Protein AF-A0AAU7D2P9-F1 (afdb_monomer)

Solvent-accessible surface area (backbone atoms only — not comparable to full-atom values): 4982 Å² total; per-residue (Å²): 108,49,70,75,88,80,38,42,37,40,37,65,53,75,46,71,56,97,86,46,77,44,84,44,40,36,41,35,38,44,51,74,47,96,85,40,35,31,42,35,46,38,42,32,76,90,76,50,72,48,64,34,42,34,36,52,39,80,93,65,43,31,34,46,35,42,36,76,54,96,96,43,79,48,75,53,73,51,71,66,85,77,77,85,128

Radius of gyration: 13.14 Å; Cα contacts (8 Å, |Δi|>4): 155; chains: 1; bounding box: 35×26×29 Å

Foldseek 3Di:
DDDPVPFKDWDWDWDADPNDIDIWTWIWGKDADPQQKIWIWIAIDVGDIFIKIWGQDPPNQKIWIWGDDDVDIDIDMDGDPDDDD

Nearest PDB structures (foldseek):
  3wje-assembly1_A  TM=5.920E-01  e=1.793E+00  Arabidopsis thaliana
  3wjc-assembly1_B  TM=5.523E-01  e=5.105E+00  Arabidopsis thaliana
  2a13-assembly1_A  TM=4.063E-01  e=2.454E+00  Arabidopsis thaliana

Structure (mmCIF, N/CA/C/O backbone):
data_AF-A0AAU7D2P9-F1
#
_entry.id   AF-A0AAU7D2P9-F1
#
loop_
_atom_site.group_PDB
_atom_site.id
_atom_site.type_symbol
_atom_site.label_atom_id
_atom_site.label_alt_id
_atom_site.label_comp_id
_atom_site.label_asym_id
_atom_site.label_entity_id
_atom_site.label_seq_id
_atom_si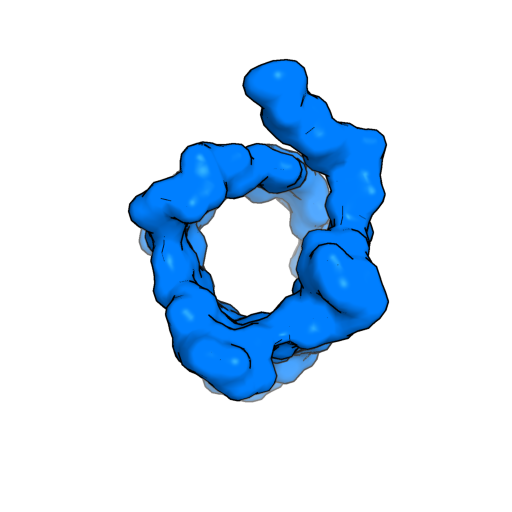te.pdbx_PDB_ins_code
_atom_site.Cartn_x
_atom_site.Cartn_y
_atom_site.Cartn_z
_atom_site.occupancy
_atom_site.B_iso_or_equiv
_atom_site.auth_seq_id
_atom_site.auth_comp_id
_atom_site.auth_asym_id
_atom_site.auth_atom_id
_atom_site.pdbx_PDB_model_num
ATOM 1 N N . MET A 1 1 ? -1.548 8.535 3.737 1.00 89.25 1 MET A N 1
ATOM 2 C CA . MET A 1 1 ? -2.670 8.099 2.881 1.00 89.25 1 MET A CA 1
ATOM 3 C C . MET A 1 1 ? -3.946 8.108 3.702 1.00 89.25 1 MET A C 1
ATOM 5 O O . MET A 1 1 ? -3.861 7.914 4.911 1.00 89.25 1 MET A O 1
ATOM 9 N N . THR A 1 2 ? -5.088 8.313 3.058 1.00 93.69 2 THR A N 1
ATOM 10 C CA . THR A 1 2 ? -6.412 8.351 3.681 1.00 93.69 2 THR A CA 1
ATOM 11 C C . THR A 1 2 ? -7.352 7.461 2.880 1.00 93.69 2 THR A C 1
ATOM 13 O O . THR A 1 2 ? -7.381 7.550 1.656 1.00 93.69 2 THR A O 1
ATOM 16 N N . SER A 1 3 ? -8.107 6.613 3.575 1.00 92.56 3 SER A N 1
ATOM 17 C CA . SER A 1 3 ? -9.207 5.829 3.008 1.00 92.56 3 SER A CA 1
ATOM 18 C C . SER A 1 3 ? -10.543 6.481 3.364 1.00 92.56 3 SER A C 1
ATOM 20 O O . SER A 1 3 ? -10.684 7.070 4.440 1.00 92.56 3 SER A O 1
ATOM 22 N N . ASP A 1 4 ? -11.525 6.378 2.472 1.00 93.25 4 ASP A N 1
ATOM 23 C CA . ASP A 1 4 ? -12.905 6.779 2.744 1.00 93.25 4 ASP A CA 1
ATOM 24 C C . ASP A 1 4 ? -13.760 5.671 3.389 1.00 93.25 4 ASP A C 1
ATOM 26 O O . ASP A 1 4 ? -14.917 5.919 3.728 1.00 93.25 4 ASP A O 1
ATOM 30 N N . GLY A 1 5 ? -13.206 4.467 3.569 1.00 90.69 5 GLY A N 1
ATOM 31 C CA . GLY A 1 5 ? -13.907 3.292 4.093 1.00 90.69 5 GLY A CA 1
ATOM 32 C C . GLY A 1 5 ? -14.879 2.637 3.105 1.00 90.69 5 GLY A C 1
ATOM 33 O O . GLY A 1 5 ? -15.474 1.618 3.437 1.00 90.69 5 GLY A O 1
ATOM 34 N N . SER A 1 6 ? -15.028 3.193 1.903 1.00 94.44 6 SER A N 1
ATOM 35 C CA . SER A 1 6 ? -15.971 2.764 0.860 1.00 94.44 6 SER A CA 1
ATOM 36 C C . SER A 1 6 ? -15.261 2.308 -0.419 1.00 94.44 6 SER A C 1
ATOM 38 O O . SER A 1 6 ? -15.898 2.149 -1.458 1.00 94.44 6 SER A O 1
ATOM 40 N N . GLY A 1 7 ? -13.948 2.080 -0.342 1.00 95.88 7 GLY A N 1
ATOM 41 C CA . GLY A 1 7 ? -13.145 1.553 -1.441 1.00 95.88 7 GLY A CA 1
ATOM 42 C C . GLY A 1 7 ? -12.338 2.599 -2.202 1.00 95.88 7 GLY A C 1
ATOM 43 O O . GLY A 1 7 ? -11.735 2.236 -3.204 1.00 95.88 7 GLY A O 1
ATOM 44 N N . ASN A 1 8 ? -12.269 3.857 -1.749 1.00 97.38 8 ASN A N 1
ATOM 45 C CA . ASN A 1 8 ? -11.391 4.869 -2.344 1.00 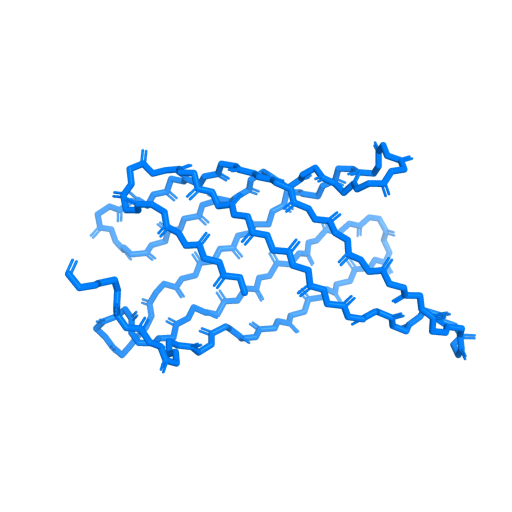97.38 8 ASN A CA 1
ATOM 46 C C . ASN A 1 8 ? -10.257 5.263 -1.393 1.00 97.38 8 ASN A C 1
ATOM 48 O O . ASN A 1 8 ? -10.425 5.355 -0.174 1.00 97.38 8 ASN A O 1
ATOM 52 N N . ILE A 1 9 ? -9.092 5.542 -1.975 1.00 95.81 9 ILE A N 1
ATOM 53 C CA . ILE A 1 9 ? -7.895 5.993 -1.263 1.00 95.81 9 ILE A CA 1
ATOM 54 C C . ILE A 1 9 ? -7.238 7.168 -1.971 1.00 95.81 9 ILE A C 1
ATOM 56 O O . ILE A 1 9 ? -7.202 7.255 -3.198 1.00 95.81 9 ILE A O 1
ATOM 60 N N . THR A 1 10 ? -6.670 8.069 -1.177 1.00 96.00 10 THR A N 1
ATOM 61 C CA . THR A 1 10 ? -5.807 9.152 -1.654 1.00 96.00 10 THR A CA 1
ATOM 62 C C . THR A 1 10 ? -4.546 9.227 -0.806 1.00 96.00 10 THR A C 1
ATOM 64 O O . THR A 1 10 ? -4.528 8.875 0.380 1.00 96.00 10 THR A O 1
ATOM 67 N N . GLY A 1 11 ? -3.446 9.671 -1.399 1.00 94.38 11 GLY A N 1
ATOM 68 C CA . GLY A 1 11 ? -2.189 9.753 -0.683 1.00 94.38 11 GLY A CA 1
ATOM 69 C C . GLY A 1 11 ? -1.151 10.617 -1.367 1.00 94.38 11 GLY A C 1
ATOM 70 O O . GLY A 1 11 ? -1.194 10.881 -2.564 1.00 94.38 11 GLY A O 1
ATOM 71 N N . SER A 1 12 ? -0.192 11.044 -0.560 1.00 94.62 12 SER A N 1
ATOM 72 C CA . SER A 1 12 ? 1.042 11.655 -1.014 1.00 94.62 12 SER A CA 1
ATOM 73 C C . SER A 1 12 ? 2.191 11.180 -0.133 1.00 94.62 12 SER A C 1
ATOM 75 O O . SER A 1 12 ? 1.982 10.828 1.032 1.00 94.62 12 SER A O 1
ATOM 77 N N . GLY A 1 13 ? 3.400 11.179 -0.673 1.00 91.06 13 GLY A N 1
ATOM 78 C CA . GLY A 1 13 ? 4.604 10.748 0.018 1.00 91.06 13 GLY A CA 1
ATOM 79 C C . GLY A 1 13 ? 5.856 11.081 -0.778 1.00 91.06 13 GLY A C 1
ATOM 80 O O . GLY A 1 13 ? 5.809 11.836 -1.746 1.00 91.06 13 GLY A O 1
ATOM 81 N N . LYS A 1 14 ? 6.978 10.502 -0.360 1.00 91.50 14 LYS A N 1
ATOM 82 C CA . LYS A 1 14 ? 8.240 10.553 -1.096 1.00 91.50 14 LYS A CA 1
ATOM 83 C C . LYS A 1 14 ? 8.666 9.138 -1.450 1.00 91.50 14 LYS A C 1
ATOM 85 O O . LYS A 1 14 ? 8.502 8.236 -0.633 1.00 91.50 14 LYS A O 1
ATOM 90 N N . GLN A 1 15 ? 9.232 8.969 -2.635 1.00 86.06 15 GLN A N 1
ATOM 91 C CA . GLN A 1 15 ? 9.808 7.711 -3.090 1.00 86.06 15 GLN A CA 1
ATOM 92 C C . GLN A 1 15 ? 11.253 7.944 -3.515 1.00 86.06 15 GLN A C 1
ATOM 94 O O . GLN A 1 15 ? 11.554 8.952 -4.155 1.00 86.06 15 GLN A O 1
ATOM 99 N N . THR A 1 16 ? 12.131 6.999 -3.185 1.00 85.69 16 THR A N 1
ATOM 100 C CA . THR A 1 16 ? 13.522 7.017 -3.636 1.00 85.69 16 THR A CA 1
ATOM 101 C C . THR A 1 16 ? 13.783 5.821 -4.536 1.00 85.69 16 THR A C 1
ATOM 103 O O . THR A 1 16 ? 13.727 4.686 -4.073 1.00 85.69 16 THR A O 1
ATOM 106 N N . VAL A 1 17 ? 14.108 6.068 -5.805 1.00 81.06 17 VAL A N 1
ATOM 107 C CA . VAL A 1 17 ? 14.435 5.022 -6.787 1.00 81.06 17 VAL A CA 1
ATOM 108 C C . VAL A 1 17 ? 15.819 5.309 -7.354 1.00 81.06 17 VAL A C 1
ATOM 110 O O . VAL A 1 17 ? 16.092 6.421 -7.800 1.00 81.06 17 VAL A O 1
ATOM 113 N N . GLY A 1 18 ? 16.735 4.338 -7.284 1.00 84.75 18 GLY A N 1
ATOM 114 C CA . GLY A 1 18 ? 18.110 4.519 -7.775 1.00 84.75 18 GLY A CA 1
ATOM 115 C C . GLY A 1 18 ? 18.859 5.698 -7.131 1.00 84.75 18 GLY A C 1
ATOM 116 O O . GLY A 1 18 ? 19.693 6.324 -7.777 1.00 84.75 18 GLY A O 1
ATOM 117 N N . GLY A 1 19 ? 18.526 6.051 -5.882 1.00 90.44 19 GLY A N 1
ATOM 118 C CA . GLY A 1 19 ? 19.103 7.196 -5.165 1.00 90.44 19 GLY A CA 1
ATOM 119 C C . GLY A 1 19 ? 18.471 8.558 -5.484 1.00 90.44 19 GLY A C 1
ATOM 120 O O . GLY A 1 19 ? 18.859 9.551 -4.875 1.00 90.44 19 GLY A O 1
ATOM 121 N N . GLN A 1 20 ? 17.492 8.624 -6.390 1.00 90.50 20 GLN A N 1
ATOM 122 C CA . GLN A 1 20 ? 16.744 9.848 -6.690 1.00 90.50 20 GLN A CA 1
ATOM 123 C C . GLN A 1 20 ? 15.451 9.901 -5.880 1.00 90.50 20 GLN A C 1
ATOM 125 O O . GLN A 1 20 ? 14.638 8.982 -5.962 1.00 90.50 20 GLN A O 1
ATOM 130 N N . VAL A 1 21 ? 15.263 10.978 -5.112 1.00 92.12 21 VAL A N 1
ATOM 131 C CA . VAL A 1 21 ? 14.053 11.228 -4.314 1.00 92.12 21 VAL A CA 1
ATOM 132 C C . VAL A 1 21 ? 13.044 12.012 -5.149 1.00 92.12 21 VAL A C 1
A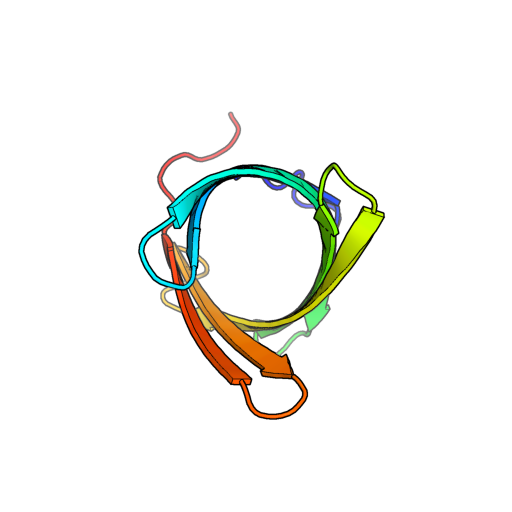TOM 134 O O . VAL A 1 21 ? 13.386 13.038 -5.730 1.00 92.12 21 VAL A O 1
ATOM 137 N N . SER A 1 22 ? 11.793 11.569 -5.161 1.00 89.50 22 SER A N 1
ATOM 138 C CA . SER A 1 22 ? 10.677 12.236 -5.836 1.00 89.50 22 SER A CA 1
ATOM 139 C C . SER A 1 22 ? 9.458 12.322 -4.922 1.00 89.50 22 SER A C 1
ATOM 141 O O . SER A 1 22 ? 9.294 11.502 -4.015 1.00 89.50 22 SER A O 1
ATOM 143 N N . ASP A 1 23 ? 8.615 13.332 -5.136 1.00 91.94 23 ASP A N 1
ATOM 144 C CA . ASP A 1 23 ? 7.292 13.386 -4.520 1.00 91.94 23 ASP A CA 1
ATOM 145 C C . ASP A 1 23 ? 6.336 12.476 -5.293 1.00 91.94 23 ASP A C 1
ATOM 147 O O . ASP A 1 23 ? 6.226 12.557 -6.515 1.00 91.94 23 ASP A O 1
ATOM 151 N N . ALA A 1 24 ? 5.620 11.632 -4.561 1.00 90.94 24 ALA A N 1
ATOM 152 C CA . ALA A 1 24 ? 4.585 10.765 -5.090 1.00 90.94 24 ALA A CA 1
ATOM 153 C C . ALA A 1 24 ? 3.231 11.275 -4.604 1.00 90.94 24 ALA A C 1
ATOM 155 O O . ALA A 1 24 ? 3.034 11.502 -3.413 1.00 90.94 24 ALA A O 1
ATOM 156 N N . GLN A 1 25 ? 2.286 11.444 -5.518 1.00 95.25 25 GLN A N 1
ATOM 157 C CA . GLN A 1 25 ? 0.880 11.684 -5.207 1.00 95.25 25 GLN A CA 1
ATOM 158 C C . GLN A 1 25 ? 0.069 10.638 -5.947 1.00 95.25 25 GLN A C 1
ATOM 160 O O . GLN A 1 25 ? 0.397 10.322 -7.089 1.00 95.25 25 GLN A O 1
ATOM 165 N N . PHE A 1 26 ? -0.957 10.094 -5.304 1.00 95.06 26 PHE A N 1
ATOM 166 C CA . PHE A 1 26 ? -1.794 9.074 -5.907 1.00 95.06 26 PHE A CA 1
ATOM 167 C C . PHE A 1 26 ? -3.237 9.135 -5.418 1.00 95.06 26 PHE A C 1
ATOM 169 O O . PHE A 1 26 ? -3.538 9.530 -4.286 1.00 95.06 26 PHE A O 1
ATOM 176 N N . THR A 1 27 ? -4.127 8.681 -6.286 1.00 97.62 27 THR A N 1
ATOM 177 C CA . THR A 1 27 ? -5.483 8.258 -5.944 1.00 97.62 27 THR A CA 1
ATOM 178 C C . THR A 1 27 ? -5.623 6.781 -6.275 1.00 97.62 27 THR A C 1
ATOM 180 O O . THR A 1 27 ? -4.777 6.207 -6.959 1.00 97.62 27 THR A O 1
ATOM 183 N N . GLY A 1 28 ? -6.664 6.134 -5.776 1.00 96.94 28 GLY A N 1
ATOM 184 C CA . GLY A 1 28 ? -6.877 4.738 -6.097 1.00 96.94 28 GLY A CA 1
ATOM 185 C C . GLY A 1 28 ? -8.156 4.175 -5.531 1.00 96.94 28 GLY A C 1
ATOM 186 O O . GLY A 1 28 ? -8.891 4.842 -4.797 1.00 96.94 28 GLY A O 1
ATOM 187 N N . THR A 1 29 ? -8.378 2.914 -5.869 1.00 98.19 29 THR A N 1
ATOM 188 C CA . THR A 1 29 ? -9.462 2.110 -5.315 1.00 98.19 29 THR A CA 1
ATOM 189 C C . THR A 1 29 ? -8.907 0.880 -4.626 1.00 98.19 29 THR A C 1
ATOM 191 O O . THR A 1 29 ? -7.789 0.452 -4.914 1.00 98.19 29 THR A O 1
ATOM 194 N N . TYR A 1 30 ? -9.672 0.319 -3.700 1.00 97.12 30 TYR A N 1
ATOM 195 C CA . TYR A 1 30 ? -9.336 -0.942 -3.063 1.00 97.12 30 TYR A CA 1
ATOM 196 C C . TYR A 1 30 ? -10.577 -1.781 -2.788 1.00 97.12 30 TYR A C 1
ATOM 198 O O . TYR A 1 30 ? -11.678 -1.260 -2.608 1.00 97.12 30 TYR A O 1
ATOM 206 N N . GLN A 1 31 ? -10.372 -3.090 -2.708 1.00 97.88 31 GLN A N 1
ATOM 207 C CA . GLN A 1 31 ? -11.372 -4.054 -2.266 1.00 97.88 31 GLN A CA 1
ATOM 208 C C . GLN A 1 31 ? -10.773 -4.915 -1.159 1.00 97.88 31 GLN A C 1
ATOM 210 O O . GLN A 1 31 ? -9.595 -5.265 -1.212 1.00 97.88 31 GLN A O 1
ATOM 215 N N . ILE A 1 32 ? -11.585 -5.219 -0.148 1.00 96.88 32 ILE A N 1
ATOM 216 C CA . ILE A 1 32 ? -11.221 -6.104 0.960 1.00 96.88 32 ILE A CA 1
ATOM 217 C C . ILE A 1 32 ? -12.156 -7.306 0.912 1.00 96.88 32 ILE A C 1
ATOM 219 O O . ILE A 1 32 ? -13.379 -7.157 0.901 1.00 96.88 32 ILE A O 1
ATOM 223 N N . ASN A 1 33 ? -11.564 -8.488 0.901 1.00 97.38 33 ASN A N 1
ATOM 224 C CA . ASN A 1 33 ? -12.243 -9.765 1.002 1.00 97.38 33 ASN A CA 1
ATOM 225 C C . ASN A 1 33 ? -12.549 -10.098 2.471 1.00 97.38 33 ASN A C 1
ATOM 227 O O . ASN A 1 33 ? -11.954 -9.551 3.401 1.00 97.38 33 ASN A O 1
ATOM 231 N N . ALA A 1 34 ? -13.460 -11.047 2.695 1.00 96.62 34 ALA A N 1
ATOM 232 C CA . ALA A 1 34 ? -13.850 -11.472 4.043 1.00 96.62 34 ALA A CA 1
ATOM 233 C C . ALA A 1 34 ? -12.703 -12.113 4.852 1.00 96.62 34 ALA A C 1
ATOM 235 O O . ALA A 1 34 ? -12.773 -12.164 6.076 1.00 96.62 34 ALA A O 1
ATOM 236 N N . ASP A 1 35 ? -11.653 -12.584 4.180 1.00 96.56 35 ASP A N 1
ATOM 237 C CA . ASP A 1 35 ? -10.438 -13.137 4.786 1.00 96.56 35 ASP A CA 1
ATOM 238 C C . ASP A 1 35 ? -9.364 -12.070 5.074 1.00 96.56 35 ASP A C 1
ATOM 240 O O . ASP A 1 35 ? -8.205 -12.405 5.316 1.00 96.56 35 ASP A O 1
ATOM 244 N N . CYS A 1 36 ? -9.741 -10.786 5.041 1.00 97.50 36 CYS A N 1
ATOM 245 C CA . CYS A 1 36 ? -8.873 -9.626 5.252 1.00 97.50 36 CYS A CA 1
ATOM 246 C C . CYS A 1 36 ? -7.791 -9.413 4.181 1.00 97.50 36 CYS A C 1
ATOM 248 O O . CYS A 1 36 ? -6.995 -8.477 4.314 1.00 97.50 36 CYS A O 1
ATOM 250 N N . THR A 1 37 ? -7.757 -10.223 3.120 1.00 98.19 37 THR A N 1
ATOM 251 C CA . THR A 1 37 ? -6.937 -9.931 1.941 1.00 98.19 37 THR A CA 1
ATOM 252 C C . THR A 1 37 ? -7.595 -8.849 1.099 1.00 98.19 37 THR A C 1
ATOM 254 O O . THR A 1 37 ? -8.803 -8.623 1.169 1.00 98.19 37 THR A O 1
ATOM 257 N N . GLY A 1 38 ? -6.812 -8.164 0.283 1.00 97.31 38 GLY A N 1
ATOM 258 C CA . GLY A 1 38 ? -7.349 -7.167 -0.615 1.00 97.31 38 GLY A CA 1
ATOM 259 C C . GLY A 1 38 ? -6.407 -6.820 -1.744 1.00 97.31 38 GLY A C 1
ATOM 260 O O . GLY A 1 38 ? -5.231 -7.191 -1.760 1.00 97.31 38 GLY A O 1
ATOM 261 N N . THR A 1 39 ? -6.959 -6.083 -2.692 1.00 97.62 39 THR A N 1
ATOM 262 C CA . THR A 1 39 ? -6.226 -5.508 -3.813 1.00 97.62 39 THR A CA 1
ATOM 263 C C . THR A 1 39 ? -6.437 -4.008 -3.828 1.00 97.62 39 THR A C 1
ATOM 265 O O . THR A 1 39 ? -7.494 -3.512 -3.425 1.00 97.62 39 THR A O 1
ATOM 268 N N . THR A 1 40 ? -5.428 -3.270 -4.281 1.00 97.00 40 THR A N 1
ATOM 269 C CA . THR A 1 40 ? -5.585 -1.849 -4.591 1.00 97.00 40 THR A CA 1
ATOM 270 C C . THR A 1 40 ? -5.104 -1.560 -5.999 1.00 97.00 40 THR A C 1
ATOM 272 O O . THR A 1 40 ? -4.131 -2.162 -6.445 1.00 97.00 40 THR A O 1
ATOM 275 N N . HIS A 1 41 ? -5.764 -0.602 -6.638 1.00 96.81 41 HIS A N 1
ATOM 276 C CA . HIS A 1 41 ? -5.385 -0.027 -7.918 1.00 96.81 41 HIS A CA 1
ATOM 277 C C . HIS A 1 41 ? -4.998 1.430 -7.679 1.00 96.81 41 HIS A C 1
ATOM 279 O O . HIS A 1 41 ? -5.867 2.257 -7.379 1.00 96.81 41 HIS A O 1
ATOM 285 N N . LEU A 1 42 ? -3.706 1.741 -7.768 1.00 94.88 42 LEU A N 1
ATOM 286 C CA . LEU A 1 42 ? -3.168 3.081 -7.551 1.00 94.88 42 LEU A CA 1
ATOM 287 C C . LEU A 1 42 ? -2.865 3.769 -8.875 1.00 94.88 42 LEU A C 1
ATOM 289 O O . LEU A 1 42 ? -2.221 3.204 -9.756 1.00 94.88 42 LEU A O 1
ATOM 293 N N . GLN A 1 43 ? -3.261 5.031 -8.971 1.00 96.25 43 GLN A N 1
ATOM 294 C CA . GLN A 1 43 ? -2.921 5.937 -10.051 1.00 96.25 43 GLN A CA 1
ATOM 295 C C . GLN A 1 43 ? -2.054 7.060 -9.489 1.00 96.25 43 GLN A C 1
ATOM 297 O O . GLN A 1 43 ? -2.536 7.925 -8.755 1.00 96.25 43 GLN A O 1
ATOM 302 N N . PHE A 1 44 ? -0.777 7.062 -9.855 1.00 92.50 44 PHE A N 1
ATOM 303 C CA . PHE A 1 44 ? 0.157 8.112 -9.477 1.00 92.50 44 PHE A CA 1
ATOM 304 C C . PHE A 1 44 ? 0.090 9.292 -10.448 1.00 92.50 44 PHE A C 1
ATOM 306 O O . PHE A 1 44 ? -0.127 9.134 -11.657 1.00 92.50 44 PHE A O 1
ATOM 313 N N . THR A 1 45 ? 0.339 10.490 -9.926 1.00 88.44 45 THR A N 1
ATOM 314 C CA . THR A 1 45 ? 0.584 11.683 -10.737 1.00 88.44 45 THR A CA 1
ATOM 315 C C . THR A 1 45 ? 1.750 11.411 -11.691 1.00 88.44 45 THR A C 1
ATOM 317 O O . THR A 1 45 ? 2.802 10.939 -11.273 1.00 88.44 45 THR A O 1
ATOM 320 N N . GLY A 1 46 ? 1.555 11.684 -12.984 1.00 85.19 46 GLY A N 1
ATOM 321 C CA . GLY A 1 46 ? 2.496 11.294 -14.044 1.00 85.19 46 GLY A CA 1
ATOM 322 C C . GLY A 1 46 ? 2.071 10.055 -14.843 1.00 85.19 46 GLY A C 1
ATOM 323 O O . GLY A 1 46 ? 2.755 9.694 -15.794 1.00 85.19 46 GLY A O 1
ATOM 324 N N . GLY A 1 47 ? 0.931 9.438 -14.508 1.00 86.81 47 GLY A N 1
ATOM 325 C CA . GLY A 1 47 ? 0.289 8.397 -15.323 1.00 86.81 47 GLY A CA 1
ATOM 326 C C . GLY A 1 47 ? 0.709 6.963 -14.995 1.00 86.81 47 GLY A C 1
ATOM 327 O O . GLY A 1 47 ? 0.190 6.029 -15.598 1.00 86.81 47 GLY A O 1
ATOM 328 N N . VAL A 1 48 ? 1.599 6.772 -14.018 1.00 88.19 48 VAL A N 1
ATOM 329 C CA . VAL A 1 48 ? 2.015 5.442 -13.553 1.00 88.19 48 VAL A CA 1
ATOM 330 C C . VAL A 1 48 ? 0.874 4.777 -12.785 1.00 88.19 48 VAL A C 1
ATOM 332 O O . VAL A 1 48 ? 0.234 5.412 -11.943 1.00 88.19 48 VAL A O 1
ATOM 335 N N . GLN A 1 49 ? 0.634 3.500 -13.075 1.00 92.31 49 GLN A N 1
ATOM 336 C CA . GLN A 1 49 ? -0.332 2.654 -12.379 1.00 92.31 49 GLN A CA 1
ATOM 337 C C . GLN A 1 49 ? 0.389 1.560 -11.596 1.00 92.31 49 GLN A C 1
ATOM 339 O O . GLN A 1 49 ? 1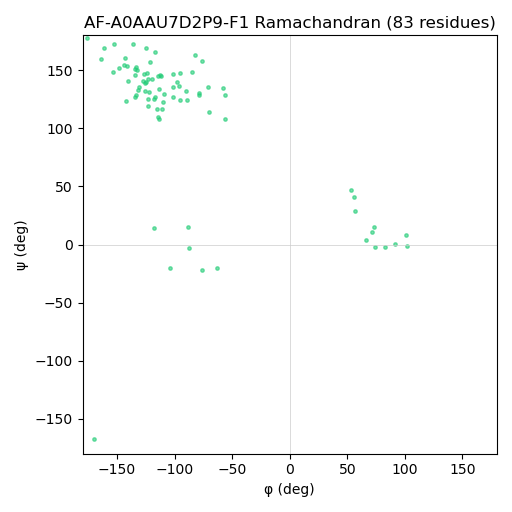.430 1.069 -12.035 1.00 92.31 49 GLN A O 1
ATOM 344 N N . SER A 1 50 ? -0.157 1.190 -10.441 1.00 91.12 50 SER A N 1
ATOM 345 C CA . SER A 1 50 ? 0.364 0.098 -9.622 1.00 91.12 50 SER A CA 1
ATOM 346 C C . SER A 1 50 ? -0.782 -0.680 -8.998 1.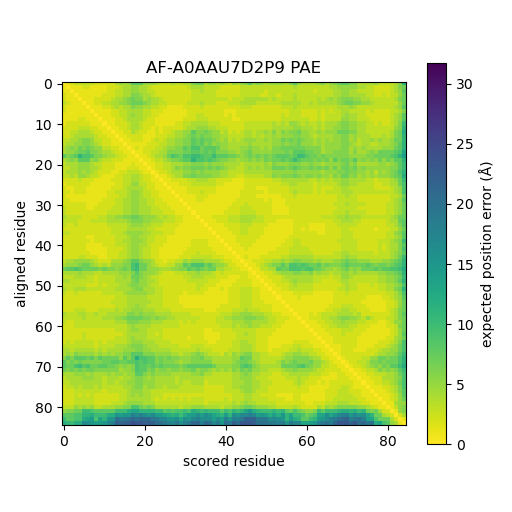00 91.12 50 SER A C 1
ATOM 348 O O . SER A 1 50 ? -1.606 -0.113 -8.276 1.00 91.12 50 SER A O 1
ATOM 350 N N . ASP A 1 51 ? -0.788 -1.979 -9.269 1.00 94.56 51 ASP A N 1
ATOM 351 C CA . ASP A 1 51 ? -1.687 -2.933 -8.643 1.00 94.56 51 ASP A CA 1
ATOM 352 C C . ASP A 1 51 ? -0.915 -3.676 -7.563 1.00 94.56 51 ASP A C 1
ATOM 354 O O . ASP A 1 51 ? 0.159 -4.221 -7.818 1.00 94.56 51 ASP A O 1
ATOM 358 N N . LEU A 1 52 ? -1.448 -3.687 -6.348 1.00 94.75 52 LEU A N 1
ATOM 359 C CA . LEU A 1 52 ? -0.799 -4.332 -5.210 1.00 94.75 52 LEU A CA 1
ATOM 360 C C . LEU A 1 52 ? -1.790 -5.166 -4.415 1.00 94.75 52 LEU A C 1
ATOM 362 O O . LEU A 1 52 ? -2.987 -4.867 -4.350 1.00 94.75 52 LEU A O 1
ATOM 366 N N . PHE A 1 53 ? -1.254 -6.203 -3.788 1.00 97.31 53 PHE A N 1
ATOM 367 C CA . PHE A 1 53 ? -1.960 -7.047 -2.844 1.00 97.31 53 PHE A CA 1
ATOM 368 C C . PHE A 1 53 ? -1.680 -6.558 -1.433 1.00 97.31 53 PHE A C 1
ATOM 370 O O . PHE A 1 53 ? -0.587 -6.077 -1.129 1.00 97.31 53 PHE A O 1
ATOM 377 N N . PHE A 1 54 ? -2.652 -6.714 -0.546 1.00 97.44 54 PHE A N 1
ATOM 378 C CA . PHE A 1 54 ? -2.431 -6.482 0.869 1.00 97.44 54 PHE A CA 1
ATOM 379 C C . PHE A 1 54 ? -3.207 -7.462 1.739 1.00 97.44 54 PHE A C 1
ATOM 381 O O . PHE A 1 54 ? -4.187 -8.070 1.313 1.00 97.44 54 PHE A O 1
ATOM 388 N N . VAL A 1 55 ? -2.769 -7.582 2.987 1.00 98.19 55 VAL A N 1
ATOM 389 C CA . VAL A 1 55 ? -3.521 -8.226 4.061 1.00 98.19 55 VAL A CA 1
ATOM 390 C C . VAL A 1 55 ? -3.636 -7.261 5.231 1.00 98.19 55 VAL A C 1
ATOM 392 O O . VAL A 1 55 ? -2.650 -6.643 5.643 1.00 98.19 55 VAL A O 1
ATOM 395 N N . LEU A 1 56 ? -4.850 -7.110 5.757 1.00 97.12 56 LEU A N 1
ATOM 396 C CA . LEU A 1 56 ? -5.071 -6.394 7.006 1.00 97.12 56 LEU A CA 1
ATOM 397 C C . LEU A 1 56 ? -4.725 -7.296 8.184 1.00 97.12 56 LEU A C 1
ATOM 399 O O . LEU A 1 56 ? -5.229 -8.410 8.312 1.00 97.12 56 LEU A O 1
ATOM 403 N N . VAL A 1 57 ? -3.890 -6.776 9.073 1.00 97.06 57 VAL A N 1
ATOM 404 C CA . VAL A 1 57 ? -3.473 -7.430 10.311 1.00 97.06 57 VAL A CA 1
ATOM 405 C C . VAL A 1 57 ? -3.760 -6.513 11.500 1.00 97.06 57 VAL A C 1
ATOM 407 O O . VAL A 1 57 ? -4.096 -5.336 11.332 1.00 97.06 57 VAL A O 1
ATOM 410 N N . GLN A 1 58 ? -3.651 -7.052 12.718 1.00 95.19 58 GLN A N 1
ATOM 411 C CA . GLN A 1 58 ? -3.868 -6.300 13.965 1.00 95.19 58 GLN A CA 1
ATOM 412 C C . GLN A 1 58 ? -5.223 -5.562 13.990 1.00 95.19 58 GLN A C 1
ATOM 414 O O . GLN A 1 58 ? -5.285 -4.367 14.282 1.00 95.19 58 GLN A O 1
ATOM 419 N N . ASP A 1 59 ? -6.309 -6.245 13.617 1.00 91.44 59 ASP A N 1
ATOM 420 C CA . ASP A 1 59 ? -7.663 -5.667 13.567 1.00 91.44 59 ASP A CA 1
ATOM 421 C C . ASP A 1 59 ? -7.749 -4.401 12.683 1.00 91.44 59 ASP A C 1
ATOM 423 O O . ASP A 1 59 ? -8.352 -3.374 13.023 1.00 91.44 59 ASP A O 1
ATOM 427 N N . GLY A 1 60 ? -7.060 -4.448 11.537 1.00 90.94 60 GLY A N 1
ATOM 428 C CA . GLY A 1 60 ? -7.001 -3.359 10.561 1.00 90.94 60 GLY A CA 1
ATOM 429 C C . GLY A 1 60 ? -6.148 -2.164 10.995 1.00 90.94 60 GLY A C 1
ATOM 430 O O . GLY A 1 60 ? -6.288 -1.077 10.427 1.00 90.94 60 GLY A O 1
ATOM 431 N N . GLN A 1 61 ? -5.308 -2.312 12.025 1.00 93.94 61 GLN A N 1
ATOM 432 C CA . GLN A 1 61 ? -4.338 -1.282 12.422 1.00 93.94 61 GLN A CA 1
ATOM 433 C C . GLN A 1 61 ? -3.127 -1.228 11.495 1.00 93.94 61 GLN A C 1
ATOM 435 O O . GLN A 1 61 ? -2.468 -0.191 11.414 1.00 93.94 61 GLN A O 1
ATOM 440 N N . GLU A 1 62 ? -2.852 -2.312 10.778 1.00 96.44 62 GLU A N 1
ATOM 441 C CA . GLU A 1 62 ? -1.747 -2.387 9.837 1.00 96.44 62 GLU A CA 1
ATOM 442 C C . GLU A 1 62 ? -2.166 -3.149 8.577 1.00 96.44 62 GLU A C 1
ATOM 444 O O . GLU A 1 62 ? -2.895 -4.136 8.645 1.00 96.44 62 GLU A O 1
ATOM 449 N N . ALA A 1 63 ? -1.715 -2.671 7.420 1.00 96.50 63 ALA A N 1
ATOM 450 C CA . ALA A 1 63 ? -1.799 -3.390 6.158 1.00 96.50 63 ALA A CA 1
ATOM 451 C C . ALA A 1 63 ? -0.389 -3.805 5.741 1.00 96.50 63 ALA A C 1
ATOM 453 O O . ALA A 1 63 ? 0.481 -2.945 5.594 1.00 96.50 63 ALA A O 1
ATOM 454 N N . MET A 1 64 ? -0.163 -5.100 5.544 1.00 97.62 64 MET A N 1
ATOM 455 C CA . MET A 1 64 ? 1.054 -5.603 4.908 1.00 97.62 64 MET A CA 1
ATOM 456 C C . MET A 1 64 ? 0.810 -5.656 3.405 1.00 97.62 64 MET A C 1
ATOM 458 O O . MET A 1 64 ? -0.159 -6.273 2.975 1.00 97.62 64 MET A O 1
ATOM 462 N N . MET A 1 65 ? 1.657 -4.992 2.628 1.00 96.25 65 MET A N 1
ATOM 463 C CA . MET A 1 65 ? 1.492 -4.789 1.191 1.00 96.25 65 MET A CA 1
ATOM 464 C C . MET A 1 65 ? 2.590 -5.512 0.421 1.00 96.25 65 MET A C 1
ATOM 466 O O . MET A 1 65 ? 3.744 -5.548 0.859 1.00 96.25 65 MET A O 1
ATOM 470 N N . LEU A 1 66 ? 2.225 -6.030 -0.745 1.00 96.00 66 LEU A N 1
ATOM 471 C CA . LEU A 1 66 ? 3.121 -6.653 -1.702 1.00 96.00 66 LEU A CA 1
ATOM 472 C C . LEU A 1 66 ? 2.794 -6.139 -3.104 1.00 96.00 66 LEU A C 1
ATOM 474 O O . LEU A 1 66 ? 1.653 -6.227 -3.559 1.00 96.00 66 LEU A O 1
ATOM 478 N N . TYR A 1 67 ? 3.815 -5.641 -3.787 1.00 92.75 67 TYR A N 1
ATOM 479 C CA . TYR A 1 67 ? 3.792 -5.339 -5.207 1.00 92.75 67 TYR A CA 1
ATOM 480 C C . TYR A 1 67 ? 4.749 -6.285 -5.934 1.00 92.75 67 TYR A C 1
ATOM 482 O O . TYR A 1 67 ? 5.897 -6.478 -5.519 1.00 92.75 67 TYR A O 1
ATOM 490 N N . GLU A 1 68 ? 4.266 -6.848 -7.035 1.00 90.69 68 GLU A N 1
ATOM 491 C CA . GLU A 1 68 ? 5.041 -7.686 -7.938 1.00 90.69 68 GLU A CA 1
ATOM 492 C C . GLU A 1 68 ? 4.984 -7.081 -9.340 1.00 90.69 68 GLU A C 1
ATOM 494 O O . GLU A 1 68 ? 3.916 -6.933 -9.932 1.00 90.69 68 GLU A O 1
ATOM 499 N N . GLY A 1 69 ? 6.152 -6.723 -9.868 1.00 84.38 69 GLY A N 1
ATOM 500 C CA . GLY A 1 69 ? 6.311 -6.222 -11.226 1.00 84.38 69 GLY A CA 1
ATOM 501 C C . GLY A 1 69 ? 7.513 -6.862 -11.922 1.00 84.38 69 GLY A C 1
ATOM 502 O O . GLY A 1 69 ? 8.300 -7.574 -11.293 1.00 84.38 69 GLY A O 1
ATOM 503 N N . PRO A 1 70 ? 7.707 -6.617 -13.230 1.00 86.31 70 PRO A N 1
ATOM 504 C CA . PRO A 1 70 ? 8.816 -7.201 -13.979 1.00 86.31 70 PRO A CA 1
ATOM 505 C C . PRO A 1 70 ? 10.182 -6.877 -13.352 1.00 86.31 70 PRO A C 1
ATOM 507 O O . PRO A 1 70 ? 10.655 -5.744 -13.410 1.00 86.31 70 PRO A O 1
ATOM 510 N N . GLY A 1 71 ? 10.817 -7.885 -12.746 1.00 86.19 71 GLY A N 1
ATOM 511 C CA . GLY A 1 71 ? 12.130 -7.753 -12.106 1.00 86.19 71 GLY A CA 1
ATOM 512 C C . GLY A 1 71 ? 12.143 -6.961 -10.792 1.00 86.19 71 GLY A C 1
ATOM 513 O O . GLY A 1 71 ? 13.226 -6.645 -10.303 1.00 86.19 71 GLY A O 1
ATOM 514 N N . VAL A 1 72 ? 10.977 -6.641 -10.219 1.00 85.06 72 VAL A N 1
ATOM 515 C CA . VAL A 1 72 ? 10.854 -5.870 -8.975 1.00 85.06 72 VAL A CA 1
ATOM 516 C C . VAL A 1 72 ? 9.856 -6.545 -8.041 1.00 85.06 72 VAL A C 1
ATOM 518 O O . VAL A 1 72 ? 8.716 -6.807 -8.416 1.00 85.06 72 VAL A O 1
ATOM 521 N N . LEU A 1 73 ? 10.286 -6.768 -6.801 1.00 88.81 73 LEU A N 1
ATOM 522 C CA . LEU A 1 73 ? 9.418 -7.105 -5.679 1.00 88.81 73 LEU A CA 1
ATOM 523 C C . LEU A 1 73 ? 9.542 -5.995 -4.645 1.00 88.81 73 LEU A C 1
ATOM 525 O O . LEU A 1 73 ? 10.647 -5.679 -4.200 1.00 88.81 73 LEU A O 1
ATOM 529 N N . GLU A 1 74 ? 8.411 -5.415 -4.268 1.00 89.00 74 GLU A N 1
ATOM 530 C CA . GLU A 1 74 ? 8.341 -4.417 -3.209 1.00 89.00 74 GLU A CA 1
ATOM 531 C C . GLU A 1 74 ? 7.383 -4.905 -2.127 1.00 89.00 74 GLU A C 1
ATOM 533 O O . GLU A 1 74 ? 6.265 -5.333 -2.404 1.00 89.00 74 GLU A O 1
ATOM 538 N N . SER A 1 75 ? 7.828 -4.838 -0.876 1.00 93.88 75 SER A N 1
ATOM 539 C CA . SER A 1 75 ? 6.993 -5.106 0.290 1.00 93.88 75 SER A CA 1
ATOM 540 C C . SER A 1 75 ? 7.008 -3.899 1.207 1.00 93.88 75 SER A C 1
ATOM 542 O O . SER A 1 75 ? 8.062 -3.297 1.420 1.00 93.88 75 SER A O 1
ATOM 544 N N . GLY A 1 76 ? 5.870 -3.594 1.812 1.00 93.44 76 GLY A N 1
ATOM 545 C CA . GLY A 1 76 ? 5.758 -2.478 2.7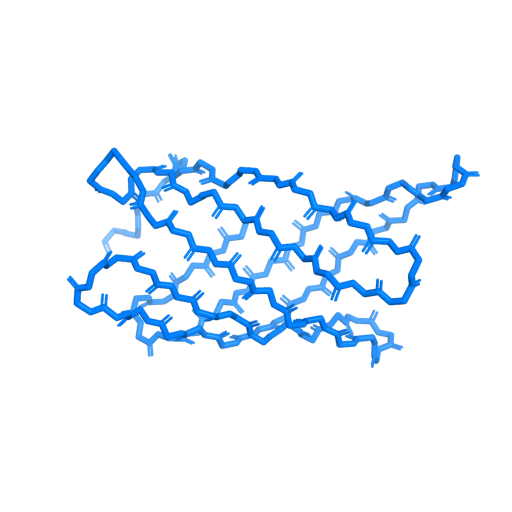37 1.00 93.44 76 GLY A CA 1
ATOM 546 C C . GLY A 1 76 ? 4.657 -2.693 3.754 1.00 93.44 76 GLY A C 1
ATOM 547 O O . GLY A 1 76 ? 3.877 -3.640 3.674 1.00 93.44 76 GLY A O 1
ATOM 548 N N . ASN A 1 77 ? 4.586 -1.792 4.721 1.00 95.38 77 ASN A N 1
ATOM 549 C CA . ASN A 1 77 ? 3.541 -1.798 5.724 1.00 95.38 77 ASN A CA 1
ATOM 550 C C . ASN A 1 77 ? 2.931 -0.401 5.860 1.00 95.38 77 ASN A C 1
ATOM 552 O O . ASN A 1 77 ? 3.640 0.604 5.906 1.00 95.38 77 ASN A O 1
ATOM 556 N N . ALA A 1 78 ? 1.606 -0.337 5.927 1.00 93.88 78 ALA A N 1
ATOM 557 C CA . ALA A 1 78 ? 0.874 0.893 6.184 1.00 93.88 78 ALA A CA 1
ATOM 558 C C . ALA A 1 78 ? 0.238 0.813 7.570 1.00 93.88 78 ALA A C 1
ATOM 560 O O . ALA A 1 78 ? -0.622 -0.029 7.814 1.00 93.88 78 ALA A O 1
ATOM 561 N N . LYS A 1 79 ? 0.654 1.701 8.476 1.00 95.19 79 LYS A N 1
ATOM 562 C CA . LYS A 1 79 ? 0.121 1.772 9.842 1.00 95.19 79 LYS A CA 1
ATOM 563 C C . L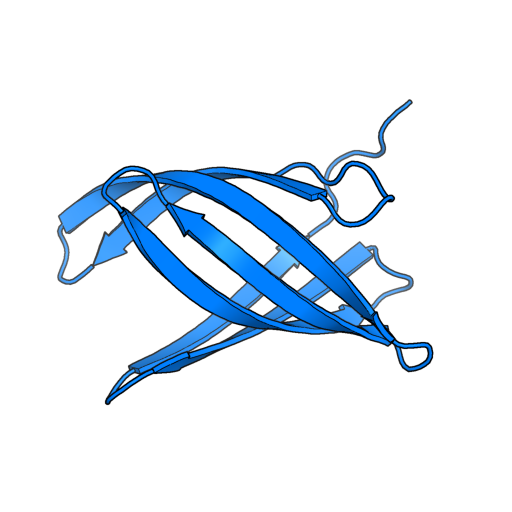YS A 1 79 ? -0.969 2.829 9.948 1.00 95.19 79 LYS A C 1
ATOM 565 O O . LYS A 1 79 ? -0.816 3.948 9.451 1.00 95.19 79 LYS A O 1
ATOM 570 N N . ARG A 1 80 ? -2.056 2.496 10.640 1.00 92.88 80 ARG A N 1
ATOM 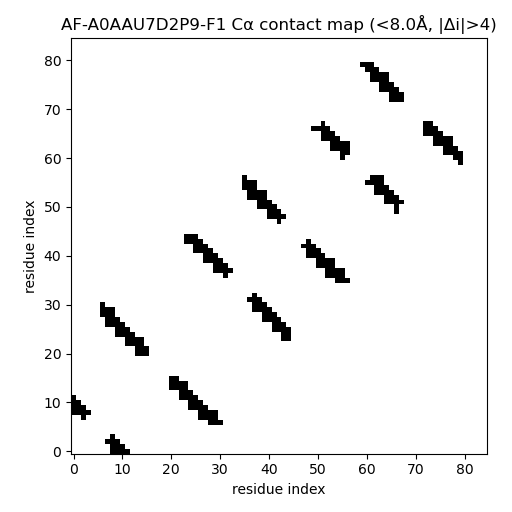571 C CA . ARG A 1 80 ? -3.139 3.429 10.953 1.00 92.88 80 ARG A CA 1
ATOM 572 C C . ARG A 1 80 ? -2.647 4.452 11.976 1.00 92.88 80 ARG A C 1
ATOM 574 O O . ARG A 1 80 ? -2.356 4.109 13.114 1.00 92.88 80 ARG A O 1
ATOM 581 N N . VAL A 1 81 ? -2.564 5.714 11.560 1.00 91.19 81 VAL A N 1
ATOM 582 C CA . VAL A 1 81 ? -2.111 6.834 12.410 1.00 91.19 81 VAL A CA 1
ATOM 583 C C . VAL A 1 81 ? -3.253 7.724 12.898 1.00 91.19 81 VAL A C 1
ATOM 585 O O . VAL A 1 81 ? -3.099 8.439 13.883 1.00 91.19 81 VAL A O 1
ATOM 588 N N . HIS A 1 82 ? -4.406 7.684 12.229 1.00 80.88 82 HIS A N 1
ATOM 589 C CA . HIS A 1 82 ? -5.590 8.440 12.621 1.00 80.88 82 HIS A CA 1
ATOM 590 C C . HIS A 1 82 ? -6.860 7.747 12.123 1.00 80.88 82 HIS A C 1
ATOM 592 O O . HIS A 1 82 ? -6.851 7.116 11.064 1.00 80.88 82 HIS A O 1
ATOM 598 N N . THR A 1 83 ? -7.950 7.877 12.873 1.00 69.06 83 THR A N 1
ATOM 599 C CA . THR A 1 83 ? -9.297 7.485 12.446 1.00 69.06 83 THR A CA 1
ATOM 600 C C . THR A 1 83 ? -10.033 8.716 11.942 1.00 69.06 83 THR A C 1
ATOM 602 O O . THR A 1 83 ? -9.915 9.786 12.533 1.00 69.06 83 THR A O 1
ATOM 605 N N . LYS A 1 84 ? -10.795 8.582 10.852 1.00 58.94 84 LYS A N 1
ATOM 606 C CA . LYS A 1 84 ? -11.737 9.632 10.451 1.00 58.94 84 LYS A CA 1
ATOM 607 C C . LYS A 1 84 ? -12.713 9.867 11.626 1.00 58.94 84 LYS A C 1
ATOM 609 O O . LYS A 1 84 ? -13.113 8.865 12.225 1.00 58.94 84 LYS A O 1
ATOM 614 N N . PRO A 1 85 ? -13.004 11.124 12.004 1.00 49.62 85 PRO A N 1
ATOM 615 C CA . PRO A 1 85 ? -13.975 11.420 13.057 1.00 49.62 85 PRO A CA 1
ATOM 616 C C . PRO A 1 85 ? -15.377 10.918 12.702 1.00 49.62 85 PRO A C 1
ATOM 618 O O . PRO A 1 85 ? -15.672 10.793 11.487 1.00 49.62 85 PRO A O 1
#

Organism: NCBI:txid3035702

pLDDT: mean 91.85, std 7.66, range [49.62, 98.19]

Secondary structure (DSSP, 8-state):
-EE-SSSEEEEEEEEEETTEEEEEEEEEEEEE-TTSEEEEEEEETTS-EEEEEEEEETTTTEEEEEEEETTEEEEEEEE------

Sequence (85 aa):
MTSDGSGNITGSGKQTVGGQVSDAQFTGTYQINADCTGTTHLQFTGGVQSDLFFVLVQDGQEAMMLYEGPGVL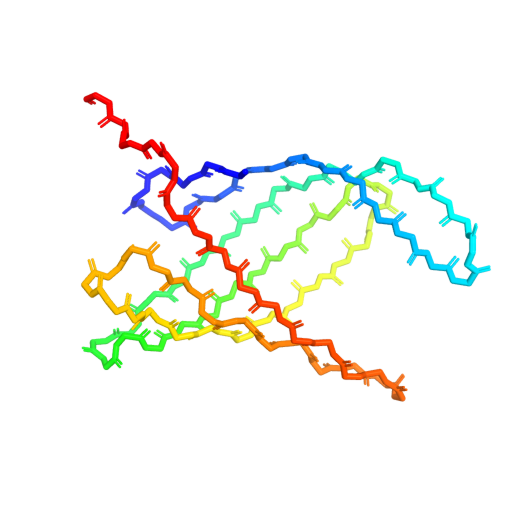ESGNAKRVHTKP

Mean predicted aligned error: 3.74 Å